Protein AF-M0A5A6-F1 (afdb_monomer)

Secondary structure (DSSP, 8-state):
-HHHHHHH-S-EEHHHHHHHHHHHHS-TT-SS--HHHHHHHHHHIIIIIHHHHHHTTSEEEETTTTEEEE-HHHHHHHHHHHHHHT--

Organism: NCBI:txid1227493

Radius of gyration: 13.19 Å; Cα contacts (8 Å, |Δi|>4): 85; chains: 1; bounding box: 36×23×36 Å

Sequence (88 aa):
MLTQLADHDRRLTVNDLTKAIIDRGYEPSILEIPSQTITSVFVSLQHTHLPTLADAGLIDYDPERELVEPTDTLKQLTPHLRAATALE

Structure (mmCIF, N/CA/C/O backbone):
data_AF-M0A5A6-F1
#
_entry.id   AF-M0A5A6-F1
#
loop_
_atom_site.group_PDB
_atom_site.id
_atom_site.type_symbol
_atom_site.label_atom_id
_atom_site.label_alt_id
_atom_site.label_comp_id
_atom_site.label_asym_id
_atom_site.label_entity_id
_atom_site.label_seq_id
_atom_site.pdbx_PDB_ins_code
_atom_site.Cartn_x
_atom_site.Cartn_y
_atom_site.Cartn_z
_atom_site.occupancy
_atom_site.B_iso_or_equiv
_atom_site.auth_seq_id
_atom_site.auth_comp_id
_atom_site.auth_asym_id
_atom_site.auth_atom_id
_atom_site.pdbx_PDB_model_num
ATOM 1 N N . MET A 1 1 ? 4.473 -2.041 -8.508 1.00 59.75 1 MET A N 1
ATOM 2 C CA . MET A 1 1 ? 4.140 -2.280 -7.085 1.00 59.75 1 MET A CA 1
ATOM 3 C C . MET A 1 1 ? 3.161 -3.438 -6.903 1.00 59.75 1 MET A C 1
ATOM 5 O O . MET A 1 1 ? 3.573 -4.457 -6.374 1.00 59.75 1 MET A O 1
ATOM 9 N N . LEU A 1 2 ? 1.912 -3.334 -7.374 1.00 61.91 2 LEU A N 1
ATOM 10 C CA . LEU A 1 2 ? 0.876 -4.371 -7.193 1.00 61.91 2 LEU A CA 1
ATOM 11 C C . LEU A 1 2 ? 1.272 -5.756 -7.719 1.00 61.91 2 LEU A C 1
ATOM 13 O O . LEU A 1 2 ? 1.006 -6.764 -7.076 1.00 61.91 2 LEU A O 1
ATOM 17 N N . THR A 1 3 ? 1.991 -5.796 -8.843 1.00 64.88 3 THR A N 1
ATOM 18 C CA . THR A 1 3 ? 2.506 -7.040 -9.422 1.00 64.88 3 THR A CA 1
ATOM 19 C C . THR A 1 3 ? 3.458 -7.788 -8.487 1.00 64.88 3 THR A C 1
ATOM 21 O O . THR A 1 3 ? 3.508 -8.999 -8.567 1.00 64.88 3 THR A O 1
ATOM 24 N N . GLN A 1 4 ? 4.208 -7.109 -7.608 1.00 68.44 4 GLN A N 1
ATOM 25 C CA . GLN A 1 4 ? 5.156 -7.774 -6.697 1.00 68.44 4 GLN A CA 1
ATOM 26 C C . GLN A 1 4 ? 4.441 -8.505 -5.567 1.00 68.44 4 GLN A C 1
ATOM 28 O O . GLN A 1 4 ? 4.777 -9.640 -5.249 1.00 68.44 4 GLN A O 1
ATOM 33 N N . LEU A 1 5 ? 3.423 -7.865 -4.995 1.00 68.00 5 LEU A N 1
ATOM 34 C CA . LEU A 1 5 ? 2.616 -8.490 -3.959 1.00 68.00 5 LEU A CA 1
ATOM 35 C C . LEU A 1 5 ? 1.834 -9.691 -4.515 1.00 68.00 5 LEU A C 1
ATOM 37 O O . LEU A 1 5 ? 1.751 -10.735 -3.877 1.00 68.00 5 LEU A O 1
ATOM 41 N N . ALA A 1 6 ? 1.321 -9.544 -5.737 1.00 65.94 6 ALA A N 1
ATOM 42 C CA . ALA A 1 6 ? 0.690 -10.615 -6.493 1.00 65.94 6 ALA A CA 1
ATOM 43 C C . ALA A 1 6 ? 1.643 -11.777 -6.835 1.00 65.94 6 ALA A C 1
ATOM 45 O O . ALA A 1 6 ? 1.252 -12.932 -6.728 1.00 65.94 6 ALA A O 1
ATOM 46 N N . ASP A 1 7 ? 2.885 -11.487 -7.238 1.00 67.69 7 ASP A N 1
ATOM 47 C CA . ASP A 1 7 ? 3.879 -12.504 -7.625 1.00 67.69 7 ASP A CA 1
ATOM 48 C C . ASP A 1 7 ? 4.316 -13.363 -6.432 1.00 67.69 7 ASP A C 1
ATOM 50 O O . ASP A 1 7 ? 4.545 -14.564 -6.557 1.00 67.69 7 ASP A O 1
ATOM 54 N N . HIS A 1 8 ? 4.369 -12.755 -5.248 1.00 65.44 8 HIS A N 1
ATOM 55 C CA . HIS A 1 8 ? 4.792 -13.438 -4.038 1.00 65.44 8 HIS A CA 1
ATOM 56 C C . HIS A 1 8 ? 3.709 -14.310 -3.385 1.00 65.44 8 HIS A C 1
ATOM 58 O O . HIS A 1 8 ? 4.074 -15.116 -2.529 1.00 65.44 8 HIS A O 1
ATOM 64 N N . ASP A 1 9 ? 2.427 -14.162 -3.761 1.00 67.19 9 ASP A N 1
ATOM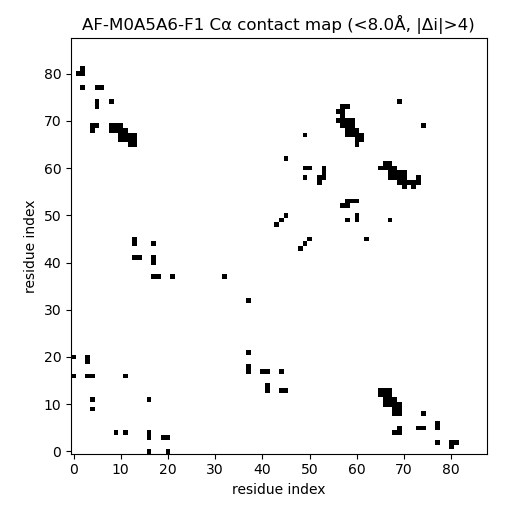 65 C CA . ASP A 1 9 ? 1.229 -14.870 -3.242 1.00 67.19 9 ASP A CA 1
ATOM 66 C C . ASP A 1 9 ? 1.165 -15.032 -1.705 1.00 67.19 9 ASP A C 1
ATOM 68 O O . ASP A 1 9 ? 0.417 -15.841 -1.159 1.00 67.19 9 ASP A O 1
ATOM 72 N N . ARG A 1 10 ? 1.970 -14.261 -0.976 1.00 74.94 10 ARG A N 1
ATOM 73 C CA . ARG A 1 10 ? 2.245 -14.441 0.447 1.00 74.94 10 ARG A CA 1
ATOM 74 C C . ARG A 1 10 ? 2.245 -13.096 1.143 1.00 74.94 10 ARG A C 1
ATOM 76 O O . ARG A 1 10 ? 2.479 -12.054 0.535 1.00 74.94 10 ARG A O 1
ATOM 83 N N . ARG A 1 11 ? 2.069 -13.167 2.454 1.00 82.06 11 ARG A N 1
ATOM 84 C CA . ARG A 1 11 ? 2.256 -12.053 3.384 1.00 82.06 11 ARG A CA 1
ATOM 85 C C . ARG A 1 11 ? 3.673 -11.515 3.273 1.00 82.06 11 ARG A C 1
ATOM 87 O O . ARG A 1 11 ? 4.635 -12.270 3.434 1.00 82.06 11 ARG A O 1
ATOM 94 N N . LEU A 1 12 ? 3.793 -10.218 3.039 1.00 84.31 12 LEU A N 1
ATOM 95 C CA . LEU A 1 12 ? 5.058 -9.497 3.028 1.00 84.31 12 LEU A CA 1
ATOM 96 C C . LEU A 1 12 ? 4.991 -8.348 4.028 1.00 84.31 12 LEU A C 1
ATOM 98 O O . LEU A 1 12 ? 3.918 -7.835 4.333 1.00 84.31 12 LEU A O 1
ATOM 102 N N . THR A 1 13 ? 6.148 -7.932 4.538 1.00 87.88 13 THR A N 1
ATOM 103 C CA . THR A 1 13 ? 6.217 -6.684 5.306 1.00 87.88 13 THR A CA 1
ATOM 104 C C . THR A 1 13 ? 6.249 -5.500 4.348 1.00 87.88 13 THR A C 1
ATOM 106 O O . THR A 1 13 ? 6.764 -5.617 3.231 1.00 87.88 13 THR A O 1
ATOM 109 N N . VAL A 1 14 ? 5.767 -4.335 4.786 1.00 85.56 14 VAL A N 1
ATOM 110 C CA . VAL A 1 14 ? 5.872 -3.089 4.002 1.00 85.56 14 VAL A CA 1
ATOM 111 C C . VAL A 1 14 ? 7.328 -2.811 3.611 1.00 85.56 14 VAL A C 1
ATOM 113 O O . VAL A 1 14 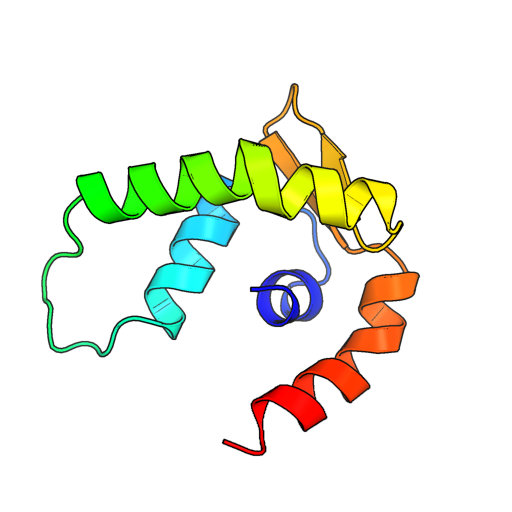? 7.602 -2.354 2.502 1.00 85.56 14 VAL A O 1
ATOM 116 N N . ASN A 1 15 ? 8.279 -3.159 4.479 1.00 85.12 15 ASN A N 1
ATOM 117 C CA . ASN A 1 15 ? 9.707 -3.010 4.219 1.00 85.12 15 ASN A CA 1
ATOM 118 C C . ASN A 1 15 ? 10.208 -3.950 3.109 1.00 85.12 15 ASN A C 1
ATOM 120 O O . ASN A 1 15 ? 10.946 -3.514 2.227 1.00 85.12 15 ASN A O 1
ATOM 124 N N . ASP A 1 16 ? 9.795 -5.219 3.119 1.00 84.56 16 ASP A N 1
ATOM 125 C CA . ASP A 1 16 ? 10.161 -6.182 2.070 1.00 84.56 16 ASP A CA 1
ATOM 126 C C . ASP A 1 16 ? 9.555 -5.776 0.720 1.00 84.56 16 ASP A C 1
ATOM 128 O O . ASP A 1 16 ? 10.257 -5.713 -0.288 1.00 84.56 16 ASP A O 1
ATOM 132 N N . LEU A 1 17 ? 8.284 -5.354 0.724 1.00 82.50 17 LEU A N 1
ATOM 133 C CA . LEU A 1 17 ? 7.614 -4.814 -0.458 1.00 82.50 17 LEU A CA 1
ATOM 134 C C . LEU A 1 17 ? 8.329 -3.566 -0.996 1.00 82.50 17 LEU A C 1
ATOM 136 O O . LEU A 1 17 ? 8.524 -3.438 -2.203 1.00 82.50 17 LEU A O 1
ATOM 140 N N . THR A 1 18 ? 8.747 -2.659 -0.110 1.00 84.00 18 THR A N 1
ATOM 141 C CA . THR A 1 18 ? 9.511 -1.458 -0.479 1.00 84.00 18 THR A CA 1
ATOM 142 C C . THR A 1 18 ? 10.807 -1.838 -1.183 1.00 84.00 18 THR A C 1
ATOM 144 O O . THR A 1 18 ? 11.090 -1.327 -2.265 1.00 84.00 18 THR A O 1
ATOM 147 N N . LYS A 1 19 ? 11.574 -2.773 -0.610 1.00 81.06 19 LYS A N 1
ATOM 148 C CA . LYS A 1 19 ? 12.815 -3.267 -1.220 1.00 81.06 19 LYS A CA 1
ATOM 149 C C . LYS A 1 19 ? 12.563 -3.897 -2.582 1.00 81.06 19 LYS A C 1
ATOM 151 O O . LYS A 1 19 ? 13.275 -3.574 -3.519 1.00 81.06 19 LYS A O 1
ATOM 156 N N . ALA A 1 20 ? 11.528 -4.719 -2.706 1.00 79.81 20 ALA A N 1
ATOM 157 C CA . ALA A 1 20 ? 11.182 -5.397 -3.950 1.00 79.81 20 ALA A CA 1
ATOM 158 C C . ALA A 1 20 ? 10.755 -4.418 -5.068 1.00 79.81 20 ALA A C 1
ATOM 160 O O . ALA A 1 20 ? 11.055 -4.616 -6.245 1.00 79.81 20 ALA A O 1
ATOM 161 N N . ILE A 1 21 ? 10.086 -3.312 -4.716 1.00 77.62 21 ILE A N 1
ATOM 162 C CA . ILE A 1 21 ? 9.753 -2.233 -5.664 1.00 77.62 21 ILE A CA 1
ATOM 163 C C . ILE A 1 21 ? 11.011 -1.505 -6.130 1.00 77.62 21 ILE A C 1
ATOM 165 O O . ILE A 1 21 ? 11.130 -1.192 -7.313 1.00 77.62 21 ILE A O 1
ATOM 169 N N . ILE A 1 22 ? 11.926 -1.227 -5.203 1.00 76.50 22 ILE A N 1
ATOM 170 C CA . ILE A 1 22 ? 13.176 -0.526 -5.488 1.00 76.50 22 ILE A CA 1
ATOM 171 C C . ILE A 1 22 ? 14.090 -1.399 -6.346 1.00 76.50 22 ILE A C 1
ATOM 173 O O . ILE A 1 22 ? 14.561 -0.921 -7.368 1.00 76.50 22 ILE A O 1
ATOM 177 N N . ASP A 1 23 ? 14.262 -2.673 -5.997 1.00 76.31 23 ASP A N 1
ATOM 178 C CA . ASP A 1 23 ? 15.066 -3.649 -6.745 1.00 76.31 23 ASP A CA 1
ATOM 179 C C . ASP A 1 23 ? 14.620 -3.771 -8.211 1.00 76.31 23 ASP A C 1
ATOM 181 O O . ASP A 1 23 ? 15.443 -3.824 -9.119 1.00 76.31 23 ASP A O 1
ATOM 185 N N . ARG A 1 24 ? 13.306 -3.712 -8.464 1.00 69.44 24 ARG A N 1
ATOM 186 C CA . ARG A 1 24 ? 12.754 -3.751 -9.824 1.00 69.44 24 ARG A CA 1
ATOM 187 C C . ARG A 1 24 ? 12.819 -2.411 -10.566 1.00 69.44 24 ARG A C 1
ATOM 189 O O . ARG A 1 24 ? 12.903 -2.406 -11.790 1.00 69.44 24 ARG A O 1
ATOM 196 N N . GLY A 1 25 ? 12.654 -1.294 -9.858 1.00 64.00 25 GLY A N 1
ATOM 197 C CA . GLY A 1 25 ? 12.534 0.042 -10.455 1.00 64.00 25 GLY A CA 1
ATOM 198 C C . GLY A 1 25 ? 13.862 0.773 -10.645 1.00 64.00 25 GLY A C 1
ATOM 199 O O . GLY A 1 25 ? 13.931 1.698 -11.450 1.00 64.00 25 GLY A O 1
ATOM 200 N N . TYR A 1 26 ? 14.903 0.383 -9.913 1.00 62.91 26 TYR A N 1
ATOM 201 C CA . TYR A 1 26 ? 16.238 0.950 -10.046 1.00 62.91 26 TYR A CA 1
ATOM 202 C C . TYR A 1 26 ? 17.103 0.055 -10.931 1.00 62.91 26 TYR A C 1
ATOM 204 O O . TYR A 1 26 ? 17.402 -1.084 -10.585 1.00 62.91 26 TYR A O 1
ATOM 212 N N . GLU A 1 27 ? 17.549 0.590 -12.068 1.00 56.16 27 GLU A N 1
ATOM 213 C CA . GLU A 1 27 ? 18.608 -0.044 -12.849 1.00 56.16 27 GLU A CA 1
ATOM 214 C C . GLU A 1 27 ? 19.875 -0.229 -11.985 1.00 56.16 27 GLU A C 1
ATOM 216 O O . GLU A 1 27 ? 20.205 0.642 -11.171 1.00 56.16 27 GLU A O 1
ATOM 221 N N . PRO A 1 28 ? 20.643 -1.318 -12.183 1.00 52.91 28 PRO A N 1
ATOM 222 C CA . PRO A 1 28 ? 21.783 -1.705 -11.338 1.00 52.91 28 PRO A CA 1
ATOM 223 C C . PRO A 1 28 ? 22.982 -0.734 -11.372 1.00 52.91 28 PRO A C 1
ATOM 225 O O . PRO A 1 28 ? 24.031 -1.021 -10.799 1.00 52.91 28 PRO A O 1
ATOM 228 N N . SER A 1 29 ? 22.860 0.421 -12.032 1.00 52.94 29 SER A N 1
ATOM 229 C CA . SER A 1 29 ? 23.929 1.417 -12.150 1.00 52.94 29 SER A CA 1
ATOM 230 C C . SER A 1 29 ? 24.101 2.313 -10.919 1.00 52.94 29 SER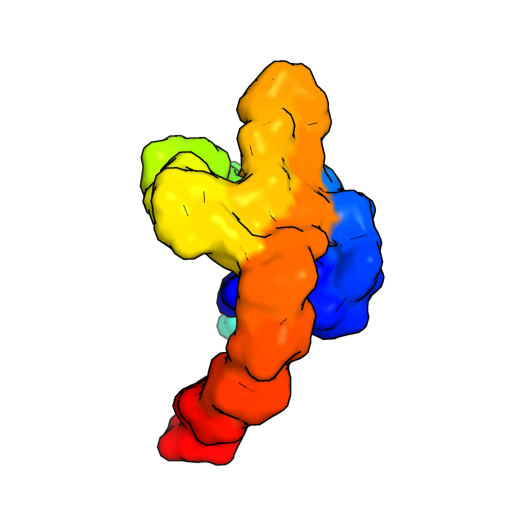 A C 1
ATOM 232 O O . SER A 1 29 ? 25.085 3.049 -10.851 1.00 52.94 29 SER A O 1
ATOM 234 N N . ILE A 1 30 ? 23.200 2.256 -9.936 1.00 52.62 30 ILE A N 1
ATOM 235 C CA . ILE A 1 30 ? 23.318 3.027 -8.692 1.00 52.62 30 ILE A CA 1
ATOM 236 C C . ILE A 1 30 ? 23.666 2.044 -7.575 1.00 52.62 30 ILE A C 1
ATOM 238 O O . ILE A 1 30 ? 22.795 1.478 -6.925 1.00 52.62 30 ILE A O 1
ATOM 242 N N . LEU A 1 31 ? 24.970 1.819 -7.395 1.00 55.69 31 LEU A N 1
ATOM 243 C CA . LEU A 1 31 ? 25.558 0.831 -6.478 1.00 55.69 31 LEU A CA 1
ATOM 244 C C . LEU A 1 31 ? 25.160 1.009 -4.998 1.00 55.69 31 LEU A C 1
ATOM 246 O O . LEU A 1 31 ? 25.383 0.100 -4.205 1.00 55.69 31 LEU A O 1
ATOM 250 N N . GLU A 1 32 ? 24.515 2.117 -4.633 1.00 59.22 32 GLU A N 1
ATOM 251 C CA . GLU A 1 32 ? 23.885 2.323 -3.330 1.00 59.22 32 GLU A CA 1
ATOM 252 C C . GLU A 1 32 ? 22.581 3.108 -3.510 1.00 59.22 32 GLU A C 1
ATOM 254 O O . GLU A 1 32 ? 22.599 4.306 -3.797 1.00 59.22 32 GLU A O 1
ATOM 259 N N . ILE A 1 33 ? 21.431 2.450 -3.324 1.00 66.00 33 ILE A N 1
ATOM 260 C CA . ILE A 1 33 ? 20.171 3.176 -3.138 1.00 66.00 33 ILE A CA 1
ATOM 261 C C . ILE A 1 33 ? 20.331 4.015 -1.861 1.00 66.00 33 ILE A C 1
ATOM 263 O O . ILE A 1 33 ? 20.535 3.438 -0.787 1.00 66.00 33 ILE A O 1
ATOM 267 N N . PRO A 1 34 ? 20.206 5.351 -1.917 1.00 73.94 34 PRO A N 1
ATOM 268 C CA . PRO A 1 34 ? 20.255 6.154 -0.710 1.00 73.94 34 PRO A CA 1
ATOM 269 C C . PRO A 1 34 ? 19.096 5.750 0.203 1.00 73.94 34 PRO A C 1
ATOM 271 O O . PRO A 1 34 ? 17.936 5.689 -0.212 1.00 73.94 34 PRO A O 1
ATOM 274 N N . SER A 1 35 ? 19.400 5.504 1.475 1.00 75.12 35 SER A N 1
ATOM 275 C CA . SER A 1 35 ? 18.424 5.108 2.497 1.00 75.12 35 SER A CA 1
ATOM 276 C C . SER A 1 35 ? 17.251 6.089 2.611 1.00 75.12 35 SER A C 1
ATOM 278 O O . SER A 1 35 ? 16.133 5.681 2.913 1.00 75.12 35 SER A O 1
ATOM 280 N N . GLN A 1 36 ? 17.462 7.362 2.264 1.00 78.44 36 GLN A N 1
ATOM 281 C CA . GLN A 1 36 ? 16.405 8.372 2.167 1.00 78.44 36 GLN A CA 1
ATOM 282 C C . GLN A 1 36 ? 15.340 8.036 1.109 1.00 78.44 36 GLN A C 1
ATOM 284 O O . GLN A 1 36 ? 14.156 8.261 1.355 1.00 78.44 36 GLN A O 1
ATOM 289 N N . THR A 1 37 ? 15.728 7.464 -0.036 1.00 80.50 37 THR A N 1
ATOM 290 C CA . THR A 1 37 ? 14.784 7.008 -1.069 1.00 80.50 37 THR A CA 1
ATOM 291 C C . THR A 1 37 ? 13.971 5.825 -0.563 1.00 80.50 37 THR A C 1
ATOM 293 O O . THR A 1 37 ? 12.754 5.824 -0.718 1.00 80.50 37 THR A O 1
ATOM 296 N N . ILE A 1 38 ? 14.614 4.861 0.108 1.00 81.75 38 ILE A N 1
ATOM 297 C CA . ILE A 1 38 ? 13.926 3.700 0.695 1.00 81.75 38 ILE A C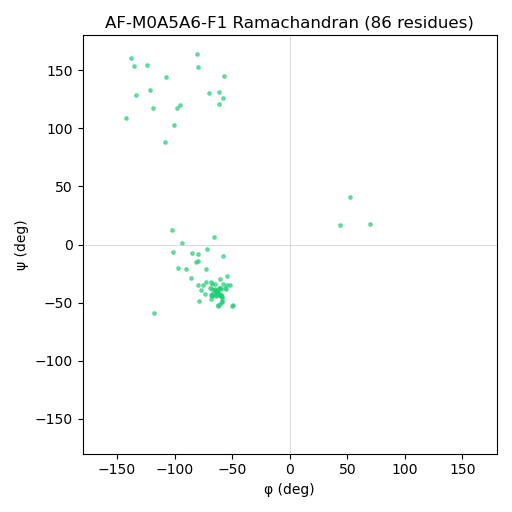A 1
ATOM 298 C C . ILE A 1 38 ? 12.869 4.163 1.700 1.00 81.75 38 ILE A C 1
ATOM 300 O O . ILE A 1 38 ? 11.710 3.773 1.590 1.00 81.75 38 ILE A O 1
ATOM 304 N N . THR A 1 39 ? 13.239 5.051 2.625 1.00 84.88 39 THR A N 1
ATOM 305 C CA . THR A 1 39 ? 12.312 5.608 3.619 1.00 84.88 39 THR A CA 1
ATOM 306 C C . THR A 1 39 ? 11.181 6.407 2.972 1.00 84.88 39 THR A C 1
ATOM 308 O O . THR A 1 39 ? 10.033 6.283 3.386 1.00 84.88 39 THR A O 1
ATOM 311 N N . SER A 1 40 ? 11.470 7.205 1.941 1.00 84.50 40 SER A N 1
ATOM 312 C CA . SER A 1 40 ? 10.447 7.998 1.248 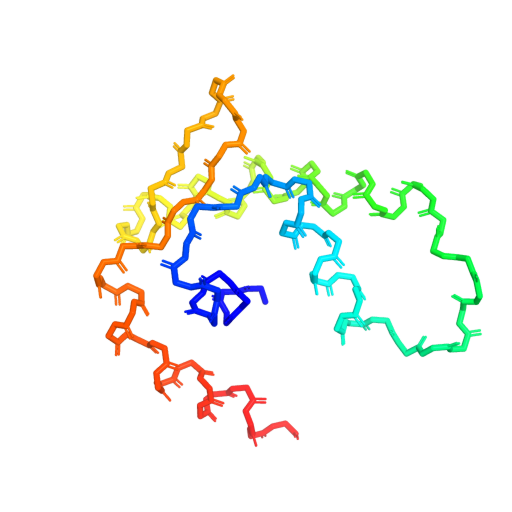1.00 84.50 40 SER A CA 1
ATOM 313 C C . SER A 1 40 ? 9.409 7.116 0.546 1.00 84.50 40 SER A C 1
ATOM 315 O O . SER A 1 40 ? 8.202 7.343 0.675 1.00 84.50 40 SER A O 1
ATOM 317 N N . VAL A 1 41 ? 9.870 6.064 -0.143 1.00 83.56 41 VAL A N 1
ATOM 318 C CA . VAL A 1 41 ? 8.983 5.067 -0.752 1.00 83.56 41 VAL A CA 1
ATOM 319 C C . VAL A 1 41 ? 8.180 4.378 0.345 1.00 83.56 41 VAL A C 1
ATOM 321 O O . VAL A 1 41 ? 6.958 4.417 0.282 1.00 83.56 41 VAL A O 1
ATOM 324 N N . PHE A 1 42 ? 8.831 3.849 1.383 1.00 86.00 42 PHE A N 1
ATOM 325 C CA . PHE A 1 42 ? 8.181 3.170 2.508 1.00 86.00 42 PHE A CA 1
ATOM 326 C C . PHE A 1 42 ? 7.026 3.985 3.111 1.00 86.00 42 PHE A C 1
ATOM 328 O O . PHE A 1 42 ? 5.895 3.503 3.173 1.00 86.00 42 PHE A O 1
ATOM 335 N N . VAL A 1 43 ? 7.284 5.247 3.470 1.00 87.31 43 VAL A N 1
ATOM 336 C CA . VAL A 1 43 ? 6.280 6.162 4.038 1.00 87.31 43 VAL A CA 1
ATOM 337 C C . VAL A 1 43 ? 5.133 6.394 3.055 1.00 87.31 43 VAL A C 1
ATOM 339 O O . VAL A 1 43 ? 3.963 6.344 3.434 1.00 87.31 43 VAL A O 1
ATOM 342 N N . SER A 1 44 ? 5.441 6.601 1.775 1.00 86.06 44 SER A N 1
ATOM 343 C CA . SER A 1 44 ? 4.413 6.800 0.747 1.00 86.06 44 SER A CA 1
ATOM 344 C C . SER A 1 4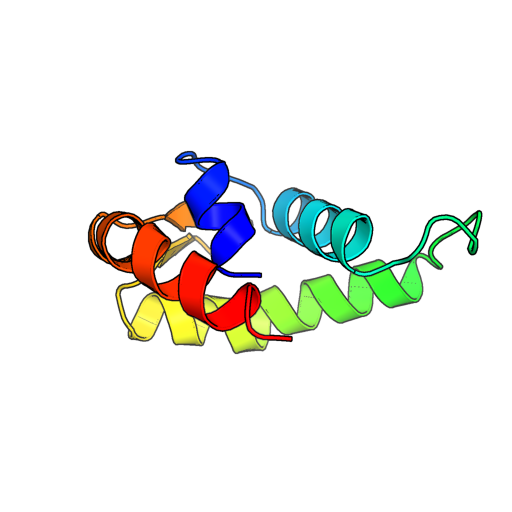4 ? 3.540 5.556 0.571 1.00 86.06 44 SER A C 1
ATOM 346 O O . SER A 1 44 ? 2.318 5.666 0.444 1.00 86.06 44 SER A O 1
ATOM 348 N N . LEU A 1 45 ? 4.132 4.358 0.608 1.00 85.25 45 LEU A N 1
ATOM 349 C CA . LEU A 1 45 ? 3.380 3.107 0.541 1.00 85.25 45 LEU A CA 1
ATOM 350 C C . LEU A 1 45 ? 2.450 2.977 1.739 1.00 85.25 45 LEU A C 1
ATOM 352 O O . LEU A 1 45 ? 1.251 2.798 1.551 1.00 85.25 45 LEU A O 1
ATOM 356 N N . GLN A 1 46 ? 2.992 3.127 2.942 1.00 86.19 46 GLN A N 1
ATOM 357 C CA . GLN A 1 46 ? 2.263 2.967 4.193 1.00 86.19 46 GLN A CA 1
ATOM 358 C C . GLN A 1 46 ? 1.092 3.940 4.340 1.00 86.19 46 GLN A C 1
ATOM 360 O O . GLN A 1 46 ? 0.016 3.541 4.771 1.00 86.19 46 GLN A O 1
ATOM 365 N N . HIS A 1 47 ? 1.282 5.206 3.973 1.00 85.38 47 HIS A N 1
ATOM 366 C CA . HIS A 1 47 ? 0.284 6.246 4.226 1.00 85.38 47 HIS A CA 1
ATOM 367 C C . HIS A 1 47 ? -0.634 6.545 3.040 1.00 85.38 47 HIS A C 1
ATOM 369 O O . HIS A 1 47 ? -1.706 7.106 3.245 1.00 85.38 47 HIS A O 1
ATOM 375 N N . THR A 1 48 ? -0.240 6.193 1.812 1.00 85.50 48 THR A N 1
ATOM 376 C CA . THR A 1 48 ? -1.008 6.544 0.604 1.00 85.50 48 THR A CA 1
ATOM 377 C C . THR A 1 48 ? -1.486 5.304 -0.135 1.00 85.50 48 THR A C 1
ATOM 379 O O . THR A 1 48 ? -2.686 5.114 -0.333 1.00 85.50 48 THR A O 1
ATOM 382 N N . HIS A 1 49 ? -0.555 4.446 -0.554 1.00 83.25 49 HIS A N 1
ATOM 383 C CA . HIS A 1 49 ? -0.882 3.366 -1.482 1.00 83.25 49 HIS A CA 1
ATOM 384 C C . HIS A 1 49 ? -1.556 2.179 -0.793 1.00 83.25 49 HIS A C 1
ATOM 386 O O . HIS A 1 49 ? -2.596 1.731 -1.260 1.00 83.25 49 HIS A O 1
ATOM 392 N N . LEU A 1 50 ? -1.005 1.682 0.314 1.00 85.88 50 LEU A N 1
ATOM 393 C CA . LEU A 1 50 ? -1.549 0.532 1.038 1.00 85.88 50 LEU A CA 1
ATOM 394 C C . LEU A 1 50 ? -2.976 0.774 1.556 1.00 85.88 50 LEU A C 1
ATOM 396 O O . LEU A 1 50 ? -3.845 -0.023 1.214 1.00 85.88 50 LEU A O 1
ATOM 400 N N . PRO A 1 51 ? -3.284 1.870 2.275 1.00 86.31 51 PRO A N 1
ATOM 401 C CA . PRO A 1 51 ? -4.651 2.126 2.725 1.00 86.31 51 PRO A CA 1
ATOM 402 C C . PRO A 1 51 ? -5.646 2.265 1.564 1.00 86.31 51 PRO A C 1
ATOM 404 O O . PRO A 1 51 ? -6.746 1.732 1.649 1.00 86.31 51 PRO A O 1
ATOM 407 N N . THR A 1 52 ? -5.256 2.888 0.445 1.00 86.81 52 THR A N 1
ATOM 408 C CA . THR A 1 52 ? -6.118 2.991 -0.751 1.00 86.81 52 THR A CA 1
ATOM 409 C C . THR A 1 52 ? -6.403 1.623 -1.376 1.00 86.81 52 THR A C 1
ATOM 411 O O . THR A 1 52 ? -7.516 1.338 -1.808 1.00 86.81 52 THR A O 1
ATOM 414 N N . LEU A 1 53 ? -5.393 0.756 -1.450 1.00 84.44 53 LEU A N 1
ATOM 415 C CA . LEU A 1 53 ? -5.535 -0.584 -2.021 1.00 84.44 53 LEU A CA 1
ATOM 416 C C . LEU A 1 53 ? -6.324 -1.523 -1.103 1.00 84.44 53 LEU A C 1
ATOM 418 O O . LEU A 1 53 ? -7.032 -2.402 -1.598 1.00 84.44 53 LEU A O 1
ATOM 422 N N . ALA A 1 54 ? -6.196 -1.333 0.210 1.00 86.94 54 ALA A N 1
ATOM 423 C CA . ALA A 1 54 ? -6.977 -2.044 1.208 1.00 86.94 54 ALA A CA 1
ATOM 424 C C . ALA A 1 54 ? -8.453 -1.631 1.152 1.00 86.94 54 ALA A C 1
ATOM 426 O O . ALA A 1 54 ? -9.324 -2.495 1.122 1.00 86.94 54 ALA A O 1
ATOM 427 N N . ASP A 1 55 ? -8.733 -0.330 1.021 1.00 87.75 55 ASP A N 1
ATOM 428 C CA . ASP A 1 55 ? -10.088 0.197 0.800 1.00 87.75 55 ASP A CA 1
ATOM 429 C C . ASP A 1 55 ? -10.715 -0.357 -0.493 1.00 87.75 55 ASP A C 1
ATOM 431 O O . ASP A 1 55 ? -11.875 -0.762 -0.516 1.00 87.75 55 ASP A O 1
ATOM 435 N N . ALA A 1 56 ? -9.911 -0.504 -1.551 1.00 86.75 56 ALA A N 1
ATOM 436 C CA . ALA A 1 56 ? -10.323 -1.147 -2.799 1.00 86.75 56 ALA A CA 1
ATOM 437 C C . ALA A 1 56 ? -10.503 -2.681 -2.700 1.00 86.75 56 ALA A C 1
ATOM 439 O O . ALA A 1 56 ? -10.882 -3.314 -3.688 1.00 86.75 56 ALA A O 1
ATOM 440 N N . GLY A 1 57 ? -10.204 -3.306 -1.554 1.00 86.19 57 GLY A N 1
ATOM 441 C CA . GLY A 1 57 ? -10.317 -4.755 -1.342 1.00 86.19 57 GLY A CA 1
ATOM 442 C C . GLY A 1 57 ? -9.296 -5.596 -2.118 1.00 86.19 57 GLY A C 1
ATOM 443 O O . GLY A 1 57 ? -9.490 -6.800 -2.313 1.00 86.19 57 GLY A O 1
ATOM 444 N N . LEU A 1 58 ? -8.217 -4.974 -2.599 1.00 86.19 58 LEU A N 1
ATOM 445 C CA . LEU A 1 58 ? -7.153 -5.636 -3.360 1.00 86.19 58 LEU A CA 1
ATOM 446 C C . LEU A 1 58 ? -6.093 -6.256 -2.444 1.00 86.19 58 LEU A C 1
ATOM 448 O O . LEU A 1 58 ? -5.446 -7.238 -2.798 1.00 86.19 58 LEU A O 1
ATOM 452 N N . ILE A 1 59 ? -5.892 -5.682 -1.266 1.00 88.31 59 ILE A N 1
ATOM 453 C CA . ILE A 1 59 ? -4.932 -6.182 -0.284 1.00 88.31 59 ILE A CA 1
ATOM 454 C C . ILE A 1 59 ? -5.573 -6.177 1.095 1.00 88.31 59 ILE A C 1
ATOM 456 O O . ILE A 1 59 ? -6.453 -5.366 1.367 1.00 88.31 59 ILE A O 1
ATOM 460 N N . ASP A 1 60 ? -5.102 -7.055 1.961 1.00 88.81 60 ASP A N 1
ATOM 461 C CA . ASP A 1 60 ? -5.303 -6.934 3.394 1.00 88.81 60 ASP A CA 1
ATOM 462 C C . ASP A 1 60 ? -4.062 -6.243 3.963 1.00 88.81 60 ASP A C 1
ATOM 464 O O . ASP A 1 60 ? -2.935 -6.689 3.732 1.00 88.81 60 ASP A O 1
ATOM 468 N N . TYR A 1 61 ? -4.251 -5.089 4.600 1.00 89.19 61 TYR A N 1
ATOM 469 C CA . TYR A 1 61 ? -3.159 -4.303 5.162 1.00 89.19 61 TYR A CA 1
ATOM 470 C C . TYR A 1 61 ? -3.341 -4.177 6.672 1.00 89.19 61 TYR A C 1
ATOM 472 O O . TYR A 1 61 ? -4.309 -3.576 7.137 1.00 89.19 61 TYR A O 1
ATOM 480 N N . ASP A 1 62 ? -2.376 -4.712 7.418 1.00 88.44 62 ASP A N 1
ATOM 481 C CA . ASP A 1 62 ? -2.293 -4.627 8.870 1.00 88.44 62 ASP A CA 1
ATOM 482 C C . ASP A 1 62 ? -1.273 -3.533 9.247 1.00 88.44 62 ASP A C 1
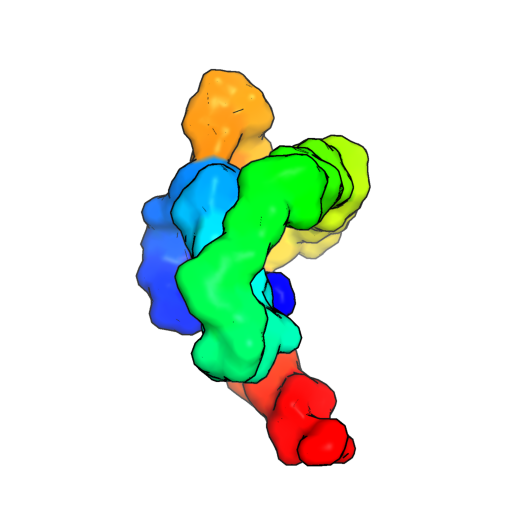ATOM 484 O O . ASP A 1 62 ? -0.057 -3.748 9.133 1.00 88.44 62 ASP A O 1
ATOM 488 N N . PRO A 1 63 ? -1.731 -2.337 9.666 1.00 81.69 63 PRO A N 1
ATOM 489 C CA . PRO A 1 63 ? -0.848 -1.237 10.038 1.00 81.69 63 PRO A CA 1
ATOM 490 C C . PRO A 1 63 ? -0.141 -1.452 11.378 1.00 81.69 63 PRO A C 1
ATOM 492 O O . PRO A 1 63 ? 0.891 -0.828 11.609 1.00 81.69 63 PRO A O 1
ATOM 495 N N . GLU A 1 64 ? -0.662 -2.313 12.257 1.00 86.00 64 GLU A N 1
ATOM 496 C CA . GLU A 1 64 ? -0.041 -2.604 13.555 1.00 86.00 64 GLU A CA 1
ATOM 497 C C . GLU A 1 64 ? 1.186 -3.501 13.387 1.00 86.00 64 GLU A C 1
ATOM 499 O O . GLU A 1 64 ? 2.174 -3.374 14.110 1.00 86.00 64 GLU A O 1
ATOM 504 N N . ARG A 1 65 ? 1.119 -4.418 12.420 1.00 84.75 65 ARG A N 1
ATOM 505 C CA . ARG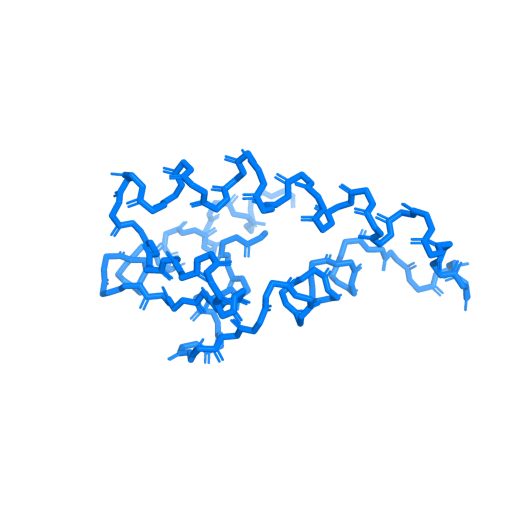 A 1 65 ? 2.179 -5.382 12.109 1.00 84.75 65 ARG A CA 1
ATOM 506 C C . ARG A 1 65 ? 3.010 -5.000 10.894 1.00 84.75 65 ARG A C 1
ATOM 508 O O . ARG A 1 65 ? 3.982 -5.691 10.596 1.00 84.75 65 ARG A O 1
ATOM 515 N N . GLU A 1 66 ? 2.613 -3.943 10.192 1.00 87.50 66 GLU A N 1
ATOM 516 C CA . GLU A 1 66 ? 3.203 -3.513 8.923 1.00 87.50 66 GLU A CA 1
ATOM 517 C C . GLU A 1 66 ? 3.252 -4.671 7.916 1.00 87.50 66 GLU A C 1
ATOM 519 O O . GLU A 1 66 ? 4.237 -4.872 7.193 1.00 87.50 66 GLU A O 1
ATOM 524 N N . LEU A 1 67 ? 2.177 -5.459 7.896 1.00 87.69 67 LEU A N 1
ATOM 525 C CA . LEU A 1 67 ? 2.017 -6.614 7.026 1.00 87.69 67 LEU A CA 1
ATOM 526 C C . LEU A 1 67 ? 1.006 -6.308 5.940 1.00 87.69 67 LEU A C 1
ATOM 528 O O . LEU A 1 67 ? 0.013 -5.620 6.150 1.00 87.69 67 LEU A O 1
ATOM 532 N N . VAL A 1 68 ? 1.281 -6.847 4.765 1.00 87.75 68 VAL A N 1
ATOM 533 C CA . VAL A 1 68 ? 0.416 -6.733 3.609 1.00 87.75 68 VAL A CA 1
ATOM 534 C C . VAL A 1 68 ? 0.257 -8.101 2.960 1.00 87.75 68 VAL A C 1
ATOM 536 O O . VAL A 1 68 ? 1.237 -8.796 2.674 1.00 87.75 68 VAL A O 1
ATOM 539 N N . GLU A 1 69 ? -0.993 -8.484 2.730 1.00 87.62 69 GLU A N 1
ATOM 540 C CA . GLU A 1 69 ? -1.381 -9.760 2.140 1.00 87.62 69 GLU A CA 1
ATOM 541 C C . GLU A 1 69 ? -2.200 -9.523 0.866 1.00 87.62 69 GLU A C 1
ATOM 543 O O . GLU A 1 69 ? -3.112 -8.696 0.854 1.00 87.62 69 GLU A O 1
ATOM 548 N N . PRO A 1 70 ? -1.888 -10.214 -0.242 1.00 86.00 70 PRO A N 1
ATOM 549 C CA . PRO A 1 70 ? -2.703 -10.135 -1.446 1.00 86.00 70 PRO A CA 1
ATOM 550 C C . PRO A 1 70 ? -4.050 -10.835 -1.214 1.00 86.00 70 PRO A C 1
ATOM 552 O O . PRO A 1 70 ? -4.083 -11.991 -0.787 1.00 86.00 70 PRO A O 1
ATOM 555 N N . THR A 1 71 ? -5.163 -10.172 -1.539 1.00 87.06 71 THR A N 1
ATOM 556 C CA . THR A 1 71 ? -6.481 -10.827 -1.528 1.00 87.06 71 THR A CA 1
ATOM 557 C C . THR A 1 71 ? -6.692 -11.645 -2.801 1.00 87.06 71 THR A C 1
ATOM 559 O O . THR A 1 71 ? -6.024 -11.437 -3.819 1.00 87.06 71 THR A O 1
ATOM 562 N N . ASP A 1 72 ? -7.675 -12.547 -2.782 1.00 85.00 72 ASP A N 1
ATOM 563 C CA . ASP A 1 72 ? -8.116 -13.283 -3.974 1.00 85.00 72 ASP A CA 1
ATOM 564 C C . ASP A 1 72 ? -8.439 -12.356 -5.157 1.00 85.00 72 ASP A C 1
ATOM 566 O O . ASP A 1 72 ? -8.136 -12.677 -6.306 1.00 85.00 72 ASP A O 1
ATOM 570 N N . THR A 1 73 ? -8.981 -11.163 -4.890 1.00 84.62 73 THR A N 1
ATOM 571 C CA . THR A 1 73 ? -9.260 -10.148 -5.915 1.00 84.62 73 THR A CA 1
ATOM 572 C C . THR A 1 73 ? -7.992 -9.742 -6.664 1.00 84.62 73 THR A C 1
ATOM 574 O O . THR A 1 73 ? -7.977 -9.705 -7.897 1.00 84.62 73 THR A O 1
ATOM 577 N N . LEU A 1 74 ? -6.899 -9.477 -5.944 1.00 82.62 74 LEU A N 1
ATOM 578 C CA . LEU A 1 74 ? -5.626 -9.117 -6.564 1.00 82.62 74 LEU A CA 1
ATOM 579 C C . LEU A 1 74 ? -5.004 -10.296 -7.314 1.00 82.62 74 LEU A C 1
ATOM 581 O O . LEU A 1 74 ? -4.475 -10.103 -8.411 1.00 82.62 74 LEU A O 1
ATOM 585 N N . LYS A 1 75 ? -5.121 -11.519 -6.786 1.00 79.50 75 LYS A N 1
ATOM 586 C CA . LYS A 1 75 ? -4.663 -12.739 -7.473 1.00 79.50 75 LYS A CA 1
ATOM 587 C C . LYS A 1 75 ? -5.358 -12.907 -8.823 1.00 79.50 75 LYS A C 1
ATOM 589 O O . LYS A 1 75 ? -4.696 -13.127 -9.835 1.00 79.50 75 LYS A O 1
ATOM 594 N N . GLN A 1 76 ? -6.670 -12.687 -8.876 1.00 82.50 76 GLN A N 1
ATOM 595 C CA . GLN A 1 76 ? -7.429 -12.743 -10.129 1.00 82.50 76 GLN A CA 1
ATOM 596 C C . GLN A 1 76 ? -7.082 -11.607 -11.102 1.00 82.50 76 GLN A C 1
ATOM 598 O O . GLN A 1 76 ? -7.082 -11.813 -12.314 1.00 82.50 76 GLN A O 1
ATOM 603 N N . LEU A 1 77 ? -6.721 -10.425 -10.596 1.00 79.31 77 LEU A N 1
ATOM 604 C CA . LEU A 1 77 ? -6.288 -9.288 -11.419 1.00 79.31 77 LEU A CA 1
ATOM 605 C C . LEU A 1 77 ? -4.822 -9.368 -11.859 1.00 79.31 77 LEU A C 1
ATOM 607 O O . LEU A 1 77 ? -4.423 -8.668 -12.789 1.00 79.31 77 LEU A O 1
ATOM 611 N N . THR A 1 78 ? -4.016 -10.228 -11.241 1.00 76.19 78 THR A N 1
ATOM 612 C CA . THR A 1 78 ? -2.592 -10.423 -11.554 1.00 76.19 78 THR A CA 1
ATOM 613 C C . THR A 1 78 ? -2.320 -10.617 -13.050 1.00 76.19 78 THR A C 1
ATOM 615 O O . THR A 1 78 ? -1.507 -9.862 -13.592 1.00 76.19 78 THR A O 1
ATOM 618 N N . PRO A 1 79 ? -2.992 -11.544 -13.765 1.00 75.56 79 PRO A N 1
ATOM 619 C CA . PRO A 1 79 ? -2.791 -11.704 -15.207 1.00 75.56 79 PRO A CA 1
ATOM 620 C C . PRO A 1 79 ? -3.081 -10.424 -16.009 1.00 75.56 79 PRO A C 1
ATOM 622 O O . PRO A 1 79 ? -2.381 -10.139 -16.980 1.00 75.56 79 PRO A O 1
ATOM 625 N N . HIS A 1 80 ? -4.049 -9.610 -15.579 1.00 72.62 80 HIS A N 1
ATOM 626 C CA . HIS A 1 80 ? -4.423 -8.365 -16.255 1.00 72.62 80 HIS A CA 1
ATOM 627 C C . HIS A 1 80 ? -3.410 -7.244 -15.970 1.00 72.62 80 HIS A C 1
ATOM 629 O O . HIS A 1 80 ? -3.034 -6.496 -16.871 1.00 72.62 80 HIS A O 1
ATOM 635 N N . LEU A 1 81 ? -2.907 -7.163 -14.735 1.00 70.62 81 LEU A N 1
ATOM 636 C CA . LEU A 1 81 ? -1.864 -6.215 -14.337 1.00 70.62 81 LEU A CA 1
ATOM 637 C C . LEU A 1 81 ? -0.542 -6.492 -15.060 1.00 70.62 81 LEU A C 1
ATOM 639 O O . LEU A 1 81 ? 0.134 -5.552 -15.473 1.00 70.62 81 LEU A O 1
ATOM 643 N N . ARG A 1 82 ? -0.183 -7.771 -15.255 1.00 65.06 82 ARG A N 1
ATOM 644 C CA . ARG A 1 82 ? 1.011 -8.139 -16.032 1.00 65.06 82 ARG A CA 1
ATOM 645 C C . ARG A 1 82 ? 0.905 -7.656 -17.472 1.00 65.06 82 ARG A C 1
ATOM 647 O O . ARG A 1 82 ? 1.871 -7.083 -17.960 1.00 65.06 82 ARG A O 1
ATOM 654 N N . ALA A 1 83 ? -0.255 -7.829 -18.104 1.00 67.06 83 ALA A N 1
ATOM 655 C CA . ALA A 1 83 ? -0.498 -7.347 -19.461 1.00 67.06 83 ALA A CA 1
ATOM 656 C C . ALA A 1 83 ? -0.420 -5.813 -19.560 1.00 67.06 83 ALA A C 1
ATOM 658 O O . ALA A 1 83 ? 0.157 -5.300 -20.512 1.00 67.06 83 ALA A O 1
ATOM 659 N N . ALA A 1 84 ? -0.929 -5.088 -18.559 1.00 61.66 84 ALA A N 1
ATOM 660 C CA . ALA A 1 84 ? -0.879 -3.625 -18.532 1.00 61.66 84 ALA A CA 1
ATOM 661 C C . ALA A 1 84 ? 0.551 -3.074 -18.382 1.00 61.66 84 ALA A C 1
ATOM 663 O O . ALA A 1 84 ? 0.893 -2.095 -19.030 1.00 61.66 84 ALA A O 1
ATOM 664 N N . THR A 1 85 ? 1.398 -3.717 -17.570 1.00 56.91 85 THR A N 1
ATOM 665 C CA . THR A 1 85 ? 2.812 -3.314 -17.391 1.00 56.91 85 THR A CA 1
ATOM 666 C C . THR A 1 85 ? 3.772 -3.889 -18.439 1.00 56.91 85 THR A C 1
ATOM 668 O O . THR A 1 85 ? 4.952 -3.572 -18.417 1.00 56.91 85 THR A O 1
ATOM 671 N N . ALA A 1 86 ? 3.305 -4.790 -19.312 1.00 55.22 86 ALA A N 1
ATOM 672 C CA . ALA A 1 86 ? 4.100 -5.377 -20.398 1.00 55.22 86 ALA A CA 1
ATOM 673 C C . ALA A 1 86 ? 3.948 -4.616 -21.728 1.00 55.22 86 ALA A C 1
ATOM 675 O O . ALA A 1 86 ? 4.501 -5.042 -22.738 1.00 55.22 86 ALA A O 1
ATOM 676 N N . LEU A 1 87 ? 3.166 -3.534 -21.730 1.00 48.50 87 LEU A N 1
ATOM 677 C CA . LEU A 1 87 ? 2.868 -2.707 -22.899 1.00 48.50 87 LEU A CA 1
ATOM 678 C C . LEU A 1 87 ? 3.670 -1.393 -22.936 1.00 48.50 87 LEU A C 1
ATOM 680 O O . LEU A 1 87 ? 3.334 -0.512 -23.725 1.00 48.50 87 LEU A O 1
ATOM 684 N N . GLU A 1 88 ? 4.699 -1.273 -22.094 1.00 42.84 88 GLU A N 1
ATOM 685 C CA . GLU A 1 88 ? 5.639 -0.140 -22.065 1.00 42.84 88 GLU A CA 1
ATOM 686 C C . GLU A 1 88 ? 6.888 -0.410 -22.913 1.00 42.84 88 G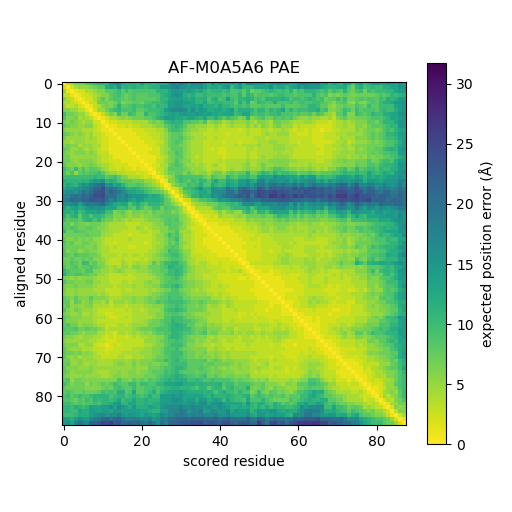LU A C 1
ATOM 688 O O . GLU A 1 88 ? 7.434 -1.536 -22.830 1.00 42.84 88 GLU A O 1
#

pLDDT: mean 76.65, std 11.58, range [42.84, 89.19]

Nearest PDB structures (foldseek):
  6qv3-assembly1_A  TM=6.273E-01  e=3.954E-01  Thermochaetoides thermophila
  5zwo-assembly1_D  TM=6.047E-01  e=2.417E-01  Saccharomyces cerevisiae S288C
  8ro0-assembly1_B  TM=6.503E-01  e=7.779E-01  Caenorhabditis elegans
  6qv4-assembly1_A  TM=6.418E-01  e=9.950E-01  Thermochaetoides thermophila
  8wm9-assembly1_B  TM=3.389E-01  e=8.571E+00  Homo sapiens

Foldseek 3Di:
DLLVLLVVQDKDALLRVLVVCCVVVDDCPPVDDPVVSSVVSSVCCLPPVVVVCVVVVQWDADSVRNIIHGDPVSNVCNVVVCVVVVVD

Solvent-accessible surface area (backbone atoms only — not comparable to full-atom values): 5058 Å² total; per-residue (Å²): 106,72,64,57,44,42,72,60,75,41,78,38,40,52,66,55,51,39,50,56,43,47,64,73,70,47,69,87,84,57,90,66,79,57,67,67,57,54,51,52,50,36,52,46,38,66,74,51,51,46,55,54,38,29,75,70,54,34,29,48,66,40,81,93,75,41,34,38,31,57,28,72,58,31,56,70,41,36,70,58,53,52,55,64,70,66,73,117

InterPro domains:
  IPR055768 Domain of unknown function DUF7344 [PF24035] (2-69)

Mean predicted aligned error: 7.48 Å